Protein AF-A0A0B1S4F7-F1 (afdb_monomer_lite)

InterPro domains:
  IPR003131 Potassium channel tetramerisation-type BTB domain [PF02214] (3-45)
  IPR011333 SKP1/BTB/POZ domain superfamily [G3DSA:3.30.710.10] (1-61)
  IPR011333 SKP1/BTB/POZ domain superfamily [SSF54695] (3-58)

Sequence (72 aa):
MDIDRDGLLFREVLQFIRNGKRTSIPENKYQLQQLVCEAEFFGLEVYRKMLRRRLWKLTGKASYYACYSDSE

Secondary structure (DSSP, 8-state):
----S-HHHHHHHHHHHHHGGGS-----HHHHHHHHHHHHHTT-HHHHHHHHHHHHHHHSS-----SSTT--

Foldseek 3Di:
DDDPDDPVLVVQVVQCVVCPPPRDADQDLVSLVVNLVVCVVVVVVSSNVVSQVSNCVNPVDPPPDPPPPPPD

Radius of gyration: 12.1 Å; chains: 1; bounding box: 31×27×28 Å

Structure (mmCIF, N/CA/C/O backbone):
data_AF-A0A0B1S4F7-F1
#
_entry.id 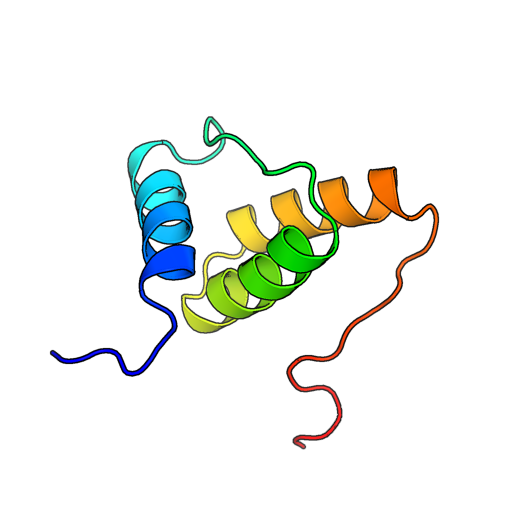  AF-A0A0B1S4F7-F1
#
loop_
_atom_site.group_PDB
_atom_site.id
_atom_site.type_symbol
_atom_site.label_atom_id
_atom_site.label_alt_id
_atom_site.label_comp_id
_atom_site.label_asym_id
_atom_site.label_entity_id
_atom_site.label_seq_id
_atom_site.pdbx_PDB_ins_code
_atom_site.Cartn_x
_atom_site.Cartn_y
_atom_site.Cartn_z
_atom_site.occupancy
_atom_site.B_iso_or_equiv
_atom_site.auth_seq_id
_atom_site.auth_comp_id
_atom_site.auth_asym_id
_atom_site.auth_atom_id
_atom_site.pdbx_PDB_model_num
ATOM 1 N N . MET A 1 1 ? 10.484 -17.527 -12.657 1.00 58.66 1 MET A N 1
ATOM 2 C CA . MET A 1 1 ? 11.014 -16.610 -11.632 1.00 58.66 1 MET A CA 1
ATOM 3 C C . MET A 1 1 ? 10.075 -16.783 -10.464 1.00 58.66 1 MET A C 1
ATOM 5 O O . MET A 1 1 ? 8.918 -16.400 -10.594 1.00 58.66 1 MET A O 1
ATOM 9 N N . ASP A 1 2 ? 10.519 -17.476 -9.426 1.00 69.75 2 ASP A N 1
ATOM 10 C CA . ASP A 1 2 ? 9.673 -17.766 -8.271 1.00 69.75 2 ASP A CA 1
ATOM 11 C C . ASP A 1 2 ? 9.850 -16.636 -7.258 1.00 69.75 2 ASP A C 1
ATOM 13 O O . ASP A 1 2 ? 10.973 -16.223 -6.971 1.00 69.75 2 ASP A O 1
ATOM 17 N N . ILE A 1 3 ? 8.734 -16.076 -6.794 1.00 74.88 3 ILE A N 1
ATOM 18 C CA . ILE A 1 3 ? 8.711 -14.990 -5.814 1.00 74.88 3 ILE A CA 1
ATOM 19 C C . ILE A 1 3 ? 8.261 -15.605 -4.490 1.00 74.88 3 ILE A C 1
ATOM 21 O O . ILE A 1 3 ? 7.104 -16.002 -4.364 1.00 74.88 3 ILE A O 1
ATOM 25 N N . ASP A 1 4 ? 9.162 -15.673 -3.512 1.00 76.56 4 ASP A N 1
ATOM 26 C CA . ASP A 1 4 ? 8.876 -16.179 -2.164 1.00 76.56 4 ASP A CA 1
ATOM 27 C C . ASP A 1 4 ? 8.230 -15.078 -1.298 1.00 76.56 4 ASP A C 1
ATOM 29 O O . ASP A 1 4 ? 8.859 -14.463 -0.435 1.00 76.56 4 ASP A O 1
ATOM 33 N N . ARG A 1 5 ? 6.982 -14.725 -1.634 1.00 77.50 5 ARG A N 1
ATOM 34 C CA . ARG A 1 5 ? 6.158 -13.718 -0.940 1.00 77.50 5 ARG A CA 1
ATOM 35 C C . ARG A 1 5 ? 4.711 -14.191 -0.836 1.00 77.50 5 ARG A C 1
ATOM 37 O O . ARG A 1 5 ? 4.289 -15.125 -1.515 1.00 77.50 5 ARG A O 1
ATOM 44 N N . ASP A 1 6 ? 3.930 -13.517 0.001 1.00 79.44 6 ASP A N 1
ATOM 45 C CA . ASP A 1 6 ? 2.514 -13.829 0.196 1.00 79.44 6 ASP A CA 1
ATOM 46 C C . ASP A 1 6 ? 1.707 -13.608 -1.101 1.00 79.44 6 ASP A C 1
ATOM 48 O O . ASP A 1 6 ? 1.458 -12.479 -1.539 1.00 79.44 6 ASP A O 1
ATOM 52 N N . GLY A 1 7 ? 1.265 -14.711 -1.713 1.00 79.88 7 GLY A N 1
ATOM 53 C CA . GLY A 1 7 ? 0.510 -14.695 -2.965 1.00 79.88 7 GLY A CA 1
ATOM 54 C C . GLY A 1 7 ? -0.850 -13.991 -2.875 1.00 79.88 7 GLY A C 1
ATOM 55 O O . GLY A 1 7 ? -1.341 -13.480 -3.886 1.00 79.88 7 GLY A O 1
ATOM 56 N N . LEU A 1 8 ? -1.462 -13.908 -1.687 1.00 82.62 8 LEU A N 1
ATOM 57 C CA . LEU A 1 8 ? -2.732 -13.200 -1.505 1.00 82.62 8 LEU A CA 1
ATOM 58 C C . LEU A 1 8 ? -2.529 -11.686 -1.553 1.00 82.62 8 LEU A C 1
ATOM 60 O O . LEU A 1 8 ? -3.316 -10.984 -2.191 1.00 82.62 8 LEU A O 1
ATOM 64 N N . LEU A 1 9 ? -1.460 -11.182 -0.934 1.00 85.88 9 LEU A N 1
ATOM 65 C CA . LEU A 1 9 ? -1.101 -9.765 -1.008 1.00 85.88 9 LEU A CA 1
ATOM 66 C C . LEU A 1 9 ? -0.597 -9.388 -2.402 1.00 85.88 9 LEU A C 1
ATOM 68 O O . LEU A 1 9 ? -0.911 -8.305 -2.905 1.00 85.88 9 LEU A O 1
ATOM 72 N N . PHE A 1 10 ? 0.108 -10.304 -3.068 1.00 89.56 10 PHE A N 1
ATOM 73 C CA . PHE A 1 10 ? 0.579 -10.088 -4.431 1.00 89.56 10 PHE A CA 1
ATOM 74 C C . PHE A 1 10 ? -0.568 -9.849 -5.422 1.00 89.56 10 PHE A C 1
ATOM 76 O O . PHE A 1 10 ? -0.444 -9.029 -6.330 1.00 89.56 10 PHE A O 1
ATOM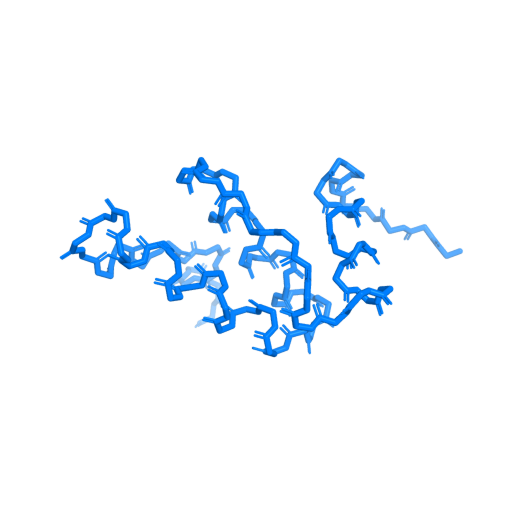 83 N N . ARG A 1 11 ? -1.736 -10.473 -5.221 1.00 90.88 11 ARG A N 1
ATOM 84 C CA . ARG A 1 11 ? -2.929 -10.193 -6.038 1.00 90.88 11 ARG A CA 1
ATOM 85 C C . ARG A 1 11 ? -3.334 -8.716 -5.996 1.00 90.88 11 ARG A C 1
ATOM 87 O O . ARG A 1 11 ? -3.669 -8.143 -7.031 1.00 90.88 11 ARG A O 1
ATOM 94 N N . GLU A 1 12 ? -3.296 -8.091 -4.825 1.00 91.56 12 GLU A N 1
ATOM 95 C CA . GLU A 1 12 ? -3.647 -6.673 -4.661 1.00 91.56 12 GLU A CA 1
ATOM 96 C C . GLU A 1 12 ? -2.591 -5.762 -5.305 1.00 91.56 12 GLU A C 1
ATOM 98 O O . GLU A 1 12 ? -2.921 -4.755 -5.937 1.00 91.56 12 GLU A O 1
ATOM 103 N N . VAL A 1 13 ? -1.319 -6.161 -5.228 1.00 91.88 13 VAL A N 1
ATOM 104 C CA . VAL A 1 13 ? -0.215 -5.510 -5.945 1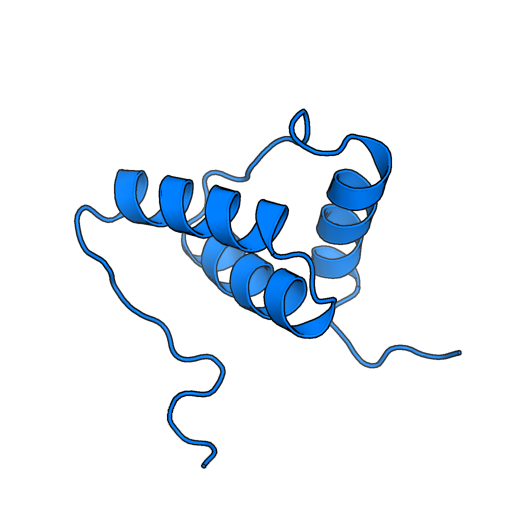.00 91.88 13 VAL A CA 1
ATOM 105 C C . VAL A 1 13 ? -0.435 -5.565 -7.460 1.00 91.88 13 VAL A C 1
ATOM 107 O O . VAL A 1 13 ? -0.347 -4.538 -8.136 1.00 91.88 13 VAL A O 1
ATOM 110 N N . LEU A 1 14 ? -0.795 -6.730 -8.006 1.00 94.06 14 LEU A N 1
ATOM 111 C CA . LEU A 1 14 ? -1.133 -6.878 -9.425 1.00 94.06 14 LEU A CA 1
ATOM 112 C C . LEU A 1 14 ? -2.340 -6.021 -9.810 1.00 94.06 14 LEU A C 1
ATOM 114 O O . LEU A 1 14 ? -2.352 -5.398 -10.875 1.00 94.06 14 LEU A O 1
ATOM 118 N N . GLN A 1 15 ? -3.341 -5.938 -8.934 1.00 94.00 15 GLN A N 1
ATOM 119 C CA . GLN A 1 15 ? -4.495 -5.073 -9.146 1.00 94.00 15 GLN A CA 1
ATOM 120 C C . GLN A 1 15 ? -4.077 -3.599 -9.238 1.00 94.00 15 GLN A C 1
ATOM 122 O O . GLN A 1 15 ? -4.578 -2.884 -10.113 1.00 94.00 15 GLN A O 1
ATOM 127 N N . PHE A 1 16 ? -3.117 -3.168 -8.407 1.00 95.62 16 PHE A N 1
ATOM 128 C CA . PHE A 1 16 ? -2.512 -1.842 -8.503 1.00 95.62 16 PHE A CA 1
ATOM 129 C C . PHE A 1 16 ? -1.786 -1.615 -9.823 1.00 95.62 16 PHE A C 1
ATOM 131 O O . PHE A 1 16 ? -2.006 -0.590 -10.464 1.00 95.62 16 PHE A O 1
ATOM 138 N N . ILE A 1 17 ? -0.962 -2.564 -10.258 1.00 93.81 17 ILE A N 1
ATOM 139 C CA . ILE A 1 17 ? -0.241 -2.458 -11.532 1.00 93.81 17 ILE A CA 1
ATOM 140 C C . ILE A 1 17 ? -1.230 -2.338 -12.703 1.00 93.81 17 ILE A C 1
ATOM 142 O O . ILE A 1 17 ? -1.020 -1.533 -13.608 1.00 93.81 17 ILE A O 1
ATOM 146 N N . ARG A 1 18 ? -2.350 -3.070 -12.656 1.00 96.06 18 ARG A N 1
ATOM 147 C CA . ARG A 1 18 ? -3.382 -3.054 -13.701 1.00 96.06 18 ARG A CA 1
ATOM 148 C C . ARG A 1 18 ? -4.185 -1.751 -13.751 1.00 96.06 18 ARG A C 1
ATOM 150 O O . ARG A 1 18 ? -4.410 -1.210 -14.829 1.00 96.06 18 ARG A O 1
ATOM 157 N N . ASN A 1 19 ? -4.662 -1.268 -12.605 1.00 95.56 19 ASN A N 1
ATOM 158 C CA . ASN A 1 19 ? -5.612 -0.148 -12.541 1.00 95.56 19 ASN A CA 1
ATOM 159 C C . ASN A 1 19 ? -4.957 1.191 -12.150 1.00 95.56 19 ASN A C 1
ATOM 161 O O . ASN A 1 19 ? -5.609 2.242 -12.165 1.00 95.56 19 ASN A O 1
ATOM 165 N N . GLY A 1 20 ? -3.689 1.177 -11.746 1.00 93.69 20 GLY A N 1
ATOM 166 C CA . GLY A 1 20 ? -2.973 2.331 -11.216 1.00 93.69 20 GLY A CA 1
ATOM 167 C C . GLY A 1 20 ? -3.685 2.953 -10.012 1.00 93.69 20 GLY A C 1
ATOM 168 O O . GLY A 1 20 ? -4.211 2.268 -9.133 1.00 93.69 20 GLY A O 1
ATOM 169 N N . LYS A 1 21 ? -3.763 4.289 -9.991 1.00 92.38 21 LYS A N 1
ATOM 170 C CA . LYS A 1 21 ? -4.388 5.073 -8.904 1.00 92.38 21 LYS A CA 1
ATOM 171 C C . LYS A 1 21 ? -5.893 4.828 -8.721 1.00 92.38 21 LYS A C 1
ATOM 173 O O . LYS A 1 21 ? -6.448 5.286 -7.728 1.00 92.38 21 LYS A O 1
ATOM 178 N N . ARG A 1 22 ? -6.557 4.146 -9.662 1.00 92.81 22 ARG A N 1
ATOM 179 C CA . ARG A 1 22 ? -7.979 3.765 -9.562 1.00 92.81 22 ARG A CA 1
ATOM 180 C C . ARG A 1 22 ? -8.203 2.462 -8.791 1.00 92.81 22 ARG A C 1
ATOM 182 O O . ARG A 1 22 ? -9.334 2.006 -8.675 1.00 92.81 22 ARG A O 1
ATOM 189 N N . THR A 1 23 ? -7.135 1.852 -8.295 1.00 93.50 23 THR A N 1
ATOM 190 C CA . THR A 1 23 ? -7.201 0.622 -7.505 1.00 93.50 23 THR A CA 1
ATOM 191 C C . THR A 1 23 ? -7.928 0.842 -6.192 1.00 93.50 23 THR A C 1
ATOM 193 O O . THR A 1 23 ? -7.720 1.853 -5.518 1.00 93.50 23 THR A O 1
ATOM 196 N N . SER A 1 24 ? -8.770 -0.128 -5.838 1.00 91.06 24 SER A N 1
ATOM 197 C CA . SER A 1 24 ? -9.431 -0.154 -4.541 1.00 91.06 24 SER A CA 1
ATOM 198 C C . SER A 1 24 ? -8.391 -0.311 -3.437 1.00 91.06 24 SER A C 1
ATOM 200 O O . SER A 1 24 ? -7.472 -1.118 -3.549 1.00 91.06 24 SER A O 1
ATOM 202 N N . ILE A 1 25 ? -8.528 0.478 -2.377 1.00 91.88 25 ILE A N 1
ATOM 203 C CA . ILE A 1 25 ? -7.653 0.400 -1.214 1.00 91.88 25 ILE A CA 1
ATOM 204 C C . ILE A 1 25 ? -8.442 -0.267 -0.084 1.00 91.88 25 ILE A C 1
ATOM 206 O O . ILE A 1 25 ? -9.519 0.235 0.248 1.00 91.88 25 ILE A O 1
ATOM 210 N N . PRO A 1 26 ? -7.934 -1.354 0.523 1.00 91.19 26 PRO A N 1
ATOM 211 C CA . PRO A 1 26 ? -8.646 -2.040 1.591 1.00 91.19 26 PRO A CA 1
ATOM 212 C C . PRO A 1 26 ? -8.821 -1.151 2.828 1.00 91.19 26 PRO A C 1
ATOM 214 O O . PRO A 1 26 ? -8.064 -0.207 3.067 1.00 91.19 26 PRO A O 1
ATOM 217 N N . GLU A 1 27 ? -9.833 -1.463 3.635 1.00 89.50 27 GLU A N 1
ATOM 218 C CA . GLU A 1 27 ? -10.156 -0.722 4.865 1.00 89.50 27 GLU A CA 1
ATOM 219 C C . GLU A 1 27 ? -9.612 -1.392 6.130 1.00 89.50 27 GLU A C 1
ATOM 221 O O . GLU A 1 27 ? -9.627 -0.808 7.211 1.00 89.50 27 GLU A O 1
ATOM 226 N N . ASN A 1 28 ? -9.089 -2.612 6.004 1.00 90.50 28 ASN A N 1
ATOM 227 C CA . ASN A 1 28 ? -8.503 -3.339 7.115 1.00 90.50 28 ASN A CA 1
ATOM 228 C C . ASN A 1 28 ? -7.095 -2.802 7.433 1.00 90.50 28 ASN A C 1
ATOM 230 O O . ASN A 1 28 ? -6.207 -2.803 6.580 1.00 90.50 28 ASN A O 1
ATOM 234 N N . LYS A 1 29 ? -6.880 -2.381 8.686 1.00 88.31 29 LYS A N 1
ATOM 235 C CA . LYS A 1 29 ? -5.598 -1.844 9.172 1.00 88.31 29 LYS A CA 1
ATOM 236 C C . LYS A 1 29 ? -4.427 -2.810 8.952 1.00 88.31 29 LYS A C 1
ATOM 238 O O . LYS A 1 29 ? -3.380 -2.373 8.488 1.00 88.31 29 LYS A O 1
ATOM 243 N N . TYR A 1 30 ? -4.592 -4.083 9.305 1.00 87.44 30 TYR A N 1
ATOM 244 C CA . TYR A 1 30 ? -3.528 -5.086 9.215 1.00 87.44 30 TYR A CA 1
ATOM 245 C C . TYR A 1 30 ? -3.158 -5.354 7.753 1.00 87.44 30 TYR A C 1
ATOM 247 O O . TYR A 1 30 ? -1.992 -5.266 7.381 1.00 87.44 30 TYR A O 1
ATOM 255 N N . GLN A 1 31 ? -4.162 -5.530 6.893 1.00 89.69 31 GLN A N 1
ATOM 256 C CA . GLN A 1 31 ? -3.946 -5.718 5.458 1.00 89.69 31 GLN A CA 1
ATOM 257 C C . GLN A 1 31 ? -3.253 -4.507 4.814 1.00 89.69 31 GLN A C 1
ATOM 259 O O . GLN A 1 31 ? -2.342 -4.665 4.007 1.00 89.69 31 GLN A O 1
ATOM 264 N N . LEU A 1 32 ? -3.638 -3.283 5.195 1.00 91.00 32 LEU A N 1
ATOM 265 C CA . LEU A 1 32 ? -2.969 -2.064 4.736 1.00 91.00 32 LEU A CA 1
ATOM 266 C C . LEU A 1 32 ? -1.493 -2.023 5.133 1.00 91.00 32 LEU A C 1
ATOM 268 O O . LEU A 1 32 ? -0.671 -1.591 4.331 1.00 91.00 32 LEU A O 1
ATOM 272 N N . GLN A 1 33 ? -1.155 -2.450 6.351 1.00 89.44 33 GLN A N 1
ATOM 273 C CA . GLN A 1 33 ? 0.234 -2.508 6.810 1.00 89.44 33 GLN A CA 1
ATOM 274 C C . GLN A 1 33 ? 1.044 -3.499 5.978 1.00 89.44 33 GLN A C 1
ATOM 276 O O . GLN A 1 33 ? 2.104 -3.140 5.475 1.00 89.44 33 GLN A O 1
ATOM 281 N N . GLN A 1 34 ? 0.515 -4.701 5.761 1.00 90.50 34 GLN A N 1
ATOM 282 C CA . GLN A 1 34 ? 1.188 -5.706 4.945 1.00 90.50 34 GLN A CA 1
ATOM 283 C C . GLN A 1 34 ? 1.385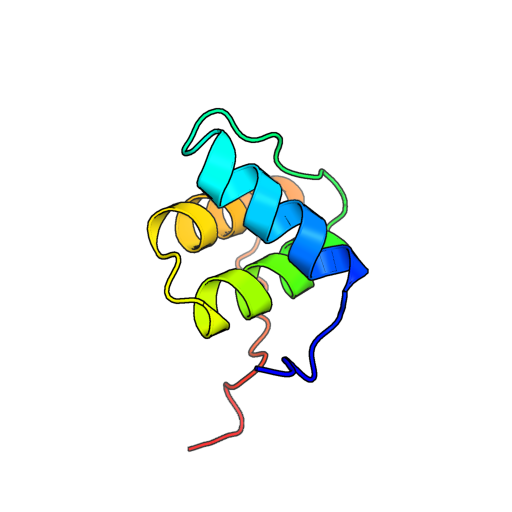 -5.227 3.495 1.00 90.50 34 GLN A C 1
ATOM 285 O O . GLN A 1 34 ? 2.481 -5.334 2.949 1.00 90.50 34 GLN A O 1
ATOM 290 N N . LEU A 1 35 ? 0.366 -4.602 2.893 1.00 92.38 35 LEU A N 1
ATOM 291 C CA . LEU A 1 35 ? 0.460 -4.055 1.536 1.00 92.38 35 LEU A CA 1
ATOM 292 C C . LEU A 1 35 ? 1.451 -2.898 1.413 1.00 92.38 35 LEU A C 1
ATOM 294 O O . LEU A 1 35 ? 2.017 -2.707 0.341 1.00 92.38 35 LEU A O 1
ATOM 298 N N . VAL A 1 36 ? 1.673 -2.112 2.473 1.00 92.25 36 VAL A N 1
ATOM 299 C CA . VAL A 1 36 ? 2.735 -1.093 2.471 1.00 92.25 36 VAL A CA 1
ATOM 300 C C . VAL A 1 36 ? 4.098 -1.759 2.293 1.00 92.25 36 VAL A C 1
ATOM 302 O O . VAL A 1 36 ? 4.900 -1.254 1.511 1.00 92.25 36 VAL A O 1
ATOM 305 N N . CYS A 1 37 ? 4.326 -2.893 2.957 1.00 89.56 37 CYS A N 1
ATOM 306 C CA . CYS A 1 37 ? 5.586 -3.628 2.894 1.00 89.56 37 CYS A CA 1
ATOM 307 C C . CYS A 1 37 ? 5.761 -4.345 1.544 1.00 89.56 37 CYS A C 1
ATOM 309 O O . CYS A 1 37 ? 6.851 -4.319 0.981 1.00 89.56 37 CYS A O 1
ATOM 311 N N . GLU A 1 38 ? 4.689 -4.882 0.951 1.00 91.19 38 GLU A N 1
ATOM 312 C CA . GLU A 1 38 ? 4.738 -5.380 -0.435 1.00 91.19 38 GLU A CA 1
ATOM 313 C C . GLU A 1 38 ? 4.992 -4.249 -1.443 1.00 91.19 38 GLU A C 1
ATOM 315 O O . GLU A 1 38 ? 5.839 -4.366 -2.324 1.00 91.19 38 GLU A O 1
ATOM 320 N N . ALA A 1 39 ? 4.297 -3.115 -1.313 1.00 92.44 39 ALA A N 1
ATOM 321 C CA . ALA A 1 39 ? 4.489 -1.973 -2.203 1.00 92.44 39 ALA A CA 1
ATOM 322 C C . ALA A 1 39 ? 5.917 -1.414 -2.128 1.00 92.44 39 ALA A C 1
ATOM 324 O O . ALA A 1 39 ? 6.425 -0.914 -3.126 1.00 92.44 39 ALA A O 1
ATOM 325 N N . GLU A 1 40 ? 6.555 -1.490 -0.962 1.00 91.12 40 GLU A N 1
ATOM 326 C CA . GLU A 1 40 ? 7.966 -1.160 -0.775 1.00 91.12 40 GLU A CA 1
ATOM 327 C C . GLU A 1 40 ? 8.888 -2.179 -1.451 1.00 91.12 40 GLU A C 1
ATOM 329 O O . GLU A 1 40 ? 9.735 -1.776 -2.245 1.00 91.12 40 GLU A O 1
ATOM 334 N N . PHE A 1 41 ? 8.662 -3.479 -1.234 1.00 89.56 41 PHE A N 1
ATOM 335 C CA . PHE A 1 41 ? 9.429 -4.555 -1.870 1.00 89.56 41 PHE A CA 1
ATOM 336 C C . PHE A 1 41 ? 9.405 -4.470 -3.407 1.00 89.56 41 PHE A C 1
ATOM 338 O O . PHE A 1 41 ? 10.439 -4.595 -4.057 1.00 89.56 41 PHE A O 1
ATOM 345 N N . PHE A 1 42 ? 8.239 -4.193 -3.998 1.00 90.38 42 PHE A N 1
ATOM 346 C CA . PHE A 1 42 ? 8.077 -4.055 -5.451 1.00 90.38 42 PHE A CA 1
ATOM 347 C C . PHE A 1 42 ? 8.405 -2.648 -5.993 1.00 90.38 42 PHE A C 1
ATOM 349 O O . PHE A 1 42 ? 8.214 -2.397 -7.184 1.00 90.38 42 PHE A O 1
ATOM 356 N N . GLY A 1 43 ? 8.855 -1.704 -5.156 1.00 92.12 43 GLY A N 1
ATOM 357 C CA . GLY A 1 43 ? 9.207 -0.340 -5.584 1.00 92.12 43 GLY A CA 1
ATOM 358 C C . GLY A 1 43 ? 8.019 0.515 -6.060 1.00 92.12 43 GLY A C 1
ATOM 359 O O . GLY A 1 43 ? 8.179 1.478 -6.814 1.00 92.12 43 GLY A O 1
ATOM 360 N N . LEU A 1 44 ? 6.796 0.192 -5.636 1.00 94.69 44 LEU A N 1
ATOM 361 C CA . LEU A 1 44 ? 5.555 0.851 -6.046 1.00 94.69 44 LEU A CA 1
ATOM 362 C C . LEU A 1 44 ? 5.259 2.087 -5.189 1.00 94.69 44 LEU A C 1
ATOM 364 O O . LEU A 1 44 ? 4.290 2.150 -4.429 1.00 94.69 44 LEU A O 1
ATOM 368 N N . GLU A 1 45 ? 6.068 3.129 -5.354 1.00 93.06 45 GLU A N 1
ATOM 369 C CA . GLU A 1 45 ? 6.041 4.336 -4.517 1.00 93.06 45 GLU A CA 1
ATOM 370 C C . GLU A 1 45 ? 4.688 5.054 -4.446 1.00 93.06 45 GLU A C 1
ATOM 372 O O . GLU A 1 45 ? 4.262 5.540 -3.392 1.00 93.06 45 GLU A O 1
ATOM 377 N N . VAL A 1 46 ? 3.980 5.127 -5.574 1.00 95.19 46 VAL A N 1
ATOM 378 C CA . VAL A 1 46 ? 2.648 5.745 -5.625 1.00 95.19 46 VAL A CA 1
ATOM 379 C C . VAL A 1 46 ? 1.654 4.929 -4.801 1.00 95.19 46 VAL A C 1
ATOM 381 O O . VAL A 1 46 ? 0.875 5.510 -4.043 1.00 95.19 46 VAL A O 1
ATOM 384 N N . TYR A 1 47 ? 1.716 3.600 -4.903 1.00 95.19 47 TYR A N 1
ATOM 385 C CA . TYR A 1 47 ? 0.854 2.703 -4.142 1.00 95.19 47 TYR A CA 1
ATOM 386 C C . TYR A 1 47 ? 1.155 2.793 -2.650 1.00 95.19 47 TYR A C 1
ATOM 388 O O . TYR A 1 47 ? 0.253 3.056 -1.855 1.00 95.19 47 TYR A O 1
ATOM 396 N N . ARG A 1 48 ? 2.440 2.732 -2.281 1.00 93.69 48 ARG A N 1
ATOM 397 C CA . ARG A 1 48 ? 2.922 2.902 -0.904 1.00 93.69 48 ARG A CA 1
ATOM 398 C C . ARG A 1 48 ? 2.386 4.189 -0.274 1.00 93.69 48 ARG A C 1
ATOM 400 O O . ARG A 1 48 ? 1.850 4.172 0.835 1.00 93.69 48 ARG A O 1
ATOM 407 N N . LYS A 1 49 ? 2.448 5.317 -0.994 1.00 93.06 49 LYS A N 1
ATOM 408 C CA . LYS A 1 49 ? 1.898 6.607 -0.531 1.00 93.06 49 LYS A CA 1
ATOM 409 C C . LYS A 1 49 ? 0.376 6.574 -0.366 1.00 93.06 49 LYS A C 1
ATOM 411 O O . LYS A 1 49 ? -0.134 7.142 0.601 1.00 93.06 49 LYS A O 1
ATOM 416 N N . MET A 1 50 ? -0.357 5.937 -1.281 1.00 94.44 50 MET A N 1
ATOM 417 C CA . MET A 1 50 ? -1.817 5.795 -1.180 1.00 94.44 50 MET A CA 1
ATOM 418 C C . MET A 1 50 ? -2.221 4.968 0.046 1.00 94.44 50 MET A C 1
ATOM 420 O O . MET A 1 50 ? -3.072 5.408 0.823 1.00 94.44 50 MET A O 1
ATOM 424 N N . LEU A 1 51 ? -1.562 3.829 0.260 1.00 93.31 51 LEU A N 1
ATOM 425 C CA . LEU A 1 51 ? -1.799 2.940 1.396 1.00 93.31 51 LEU A CA 1
ATOM 426 C C . LEU A 1 51 ? -1.494 3.638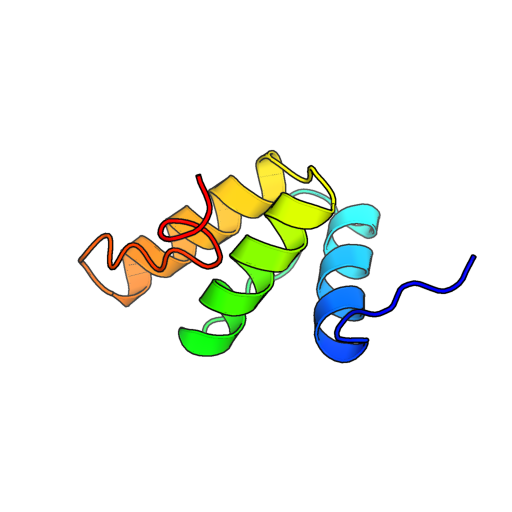 2.728 1.00 93.31 51 LEU A C 1
ATOM 428 O O . LEU A 1 51 ? -2.343 3.658 3.617 1.00 93.31 51 LEU A O 1
ATOM 432 N N . ARG A 1 52 ? -0.345 4.323 2.842 1.00 90.81 52 ARG A N 1
ATOM 433 C CA . ARG A 1 52 ? 0.020 5.097 4.046 1.00 90.81 52 ARG A CA 1
ATOM 434 C C . ARG A 1 52 ? -0.983 6.207 4.357 1.00 90.81 52 ARG A C 1
ATOM 436 O O . ARG A 1 52 ? -1.343 6.399 5.517 1.00 90.81 52 ARG A O 1
ATOM 443 N N . ARG A 1 53 ? -1.475 6.919 3.336 1.00 91.44 53 ARG A N 1
ATOM 444 C CA . ARG A 1 53 ? -2.528 7.937 3.509 1.00 91.44 53 ARG A CA 1
ATOM 445 C C . ARG A 1 53 ? -3.828 7.324 4.022 1.00 91.44 53 ARG A C 1
ATOM 447 O O . ARG A 1 53 ? -4.476 7.932 4.871 1.00 91.44 53 ARG A O 1
ATOM 454 N N . ARG A 1 54 ? -4.226 6.149 3.518 1.00 91.62 54 ARG A N 1
ATOM 455 C CA . ARG A 1 54 ? -5.429 5.459 4.006 1.00 91.62 54 ARG A CA 1
ATOM 456 C C . ARG A 1 54 ? -5.247 4.982 5.442 1.00 91.62 54 ARG A C 1
ATOM 458 O O . ARG A 1 54 ? -6.129 5.226 6.259 1.00 91.62 54 ARG A O 1
ATOM 465 N N . LEU A 1 55 ? -4.094 4.395 5.753 1.00 89.31 55 LEU A N 1
ATOM 466 C CA . LEU A 1 55 ? -3.754 3.931 7.094 1.00 89.31 55 LEU A CA 1
ATOM 467 C C . LEU A 1 55 ? -3.807 5.080 8.111 1.00 89.31 55 LEU A C 1
ATOM 469 O O . LEU A 1 55 ? -4.487 4.951 9.120 1.00 89.31 55 LEU A O 1
ATOM 473 N N . TRP A 1 56 ? -3.200 6.233 7.798 1.00 87.56 56 TRP A N 1
ATOM 474 C CA . TRP A 1 56 ? -3.254 7.428 8.651 1.00 87.56 56 TRP A CA 1
ATOM 475 C C . TRP A 1 56 ? -4.691 7.879 8.946 1.00 87.56 56 TRP A C 1
ATOM 477 O O . TRP A 1 56 ? -5.018 8.185 10.091 1.00 87.56 56 TRP A O 1
ATOM 487 N N . LYS A 1 57 ? -5.566 7.889 7.929 1.00 89.62 57 LYS A N 1
ATOM 488 C CA . LYS A 1 57 ? -6.985 8.244 8.106 1.00 89.62 57 LYS A CA 1
ATOM 489 C C . LYS A 1 57 ? -7.728 7.275 9.030 1.00 89.62 57 LYS A C 1
ATOM 491 O O . LYS A 1 57 ? -8.648 7.707 9.709 1.00 89.62 57 LYS A O 1
ATOM 496 N N . LEU A 1 58 ? -7.350 5.996 9.041 1.00 87.31 58 LEU A N 1
ATOM 497 C CA . LEU A 1 58 ? -7.978 4.973 9.881 1.00 87.31 58 LEU A CA 1
ATOM 498 C C . LEU A 1 58 ? -7.460 4.986 11.322 1.00 87.31 58 LEU A C 1
ATOM 500 O O . LEU A 1 58 ? -8.228 4.750 12.246 1.00 87.31 58 LEU A O 1
ATOM 504 N N . THR A 1 59 ? -6.165 5.234 11.532 1.00 83.62 59 THR A N 1
ATOM 505 C CA . THR A 1 59 ? -5.539 5.104 12.858 1.00 83.62 59 THR A CA 1
ATOM 506 C C . THR A 1 59 ? -5.385 6.424 13.606 1.00 83.62 59 THR A C 1
ATOM 508 O O . THR A 1 59 ? -5.078 6.397 14.795 1.00 83.62 59 THR A O 1
ATOM 511 N N . GLY A 1 60 ? -5.518 7.576 12.935 1.00 75.00 60 GLY A N 1
ATOM 512 C CA . GLY A 1 60 ? -5.320 8.907 13.535 1.00 75.00 60 GLY A CA 1
ATOM 513 C C . GLY A 1 60 ? -3.896 9.173 14.050 1.00 75.00 60 GLY A C 1
ATOM 514 O O . GLY A 1 60 ? -3.623 10.221 14.626 1.00 75.00 60 GLY A O 1
ATOM 515 N N . LYS A 1 61 ? -2.982 8.221 13.852 1.00 63.03 61 LYS A N 1
ATOM 516 C CA . LYS A 1 61 ? -1.567 8.250 14.228 1.00 63.03 61 LYS A CA 1
ATOM 517 C C . LYS A 1 61 ? -0.763 7.628 13.098 1.00 63.03 61 LYS A C 1
ATOM 519 O O . LYS A 1 61 ? -1.203 6.632 12.513 1.00 63.03 61 LYS A O 1
ATOM 524 N N . ALA A 1 62 ? 0.449 8.126 12.861 1.00 56.09 62 ALA A N 1
ATOM 525 C CA . ALA A 1 62 ? 1.465 7.402 12.103 1.00 56.09 62 ALA A CA 1
ATOM 526 C C . ALA A 1 62 ? 1.967 6.301 13.026 1.00 56.09 62 ALA A C 1
ATOM 528 O O . ALA A 1 62 ? 3.040 6.408 13.605 1.00 56.09 62 ALA A O 1
ATOM 529 N N . SER A 1 63 ? 1.161 5.264 13.234 1.00 53.41 63 SER A N 1
ATOM 530 C CA . SER A 1 63 ? 1.688 4.038 13.810 1.00 53.41 63 SER A CA 1
ATOM 531 C C . SER A 1 63 ? 2.571 3.435 12.722 1.00 53.41 63 SER A C 1
ATOM 533 O O . SER A 1 63 ? 2.094 2.753 11.815 1.00 53.41 63 SER A O 1
ATOM 535 N N . TYR A 1 64 ? 3.828 3.865 12.748 1.00 54.69 64 TYR A N 1
ATOM 536 C CA . TYR A 1 64 ? 4.910 3.474 11.869 1.00 54.69 64 TYR A CA 1
ATOM 537 C C . TYR A 1 64 ? 5.225 2.020 12.209 1.00 54.69 64 TYR A C 1
ATOM 539 O O . TYR A 1 64 ? 5.749 1.742 13.282 1.00 54.69 64 TYR A O 1
ATOM 547 N N . TYR A 1 65 ? 4.830 1.086 11.348 1.00 53.91 65 TYR A N 1
ATOM 548 C CA . TYR A 1 65 ? 5.281 -0.295 11.459 1.00 53.91 65 TYR A CA 1
ATOM 549 C C . TYR A 1 65 ? 6.359 -0.487 10.416 1.00 53.91 65 TYR A C 1
ATOM 551 O O . TYR A 1 65 ? 6.117 -0.697 9.232 1.00 53.91 65 TYR A O 1
ATOM 559 N N . ALA A 1 66 ? 7.559 -0.276 10.921 1.00 48.12 66 ALA A N 1
ATOM 560 C CA . ALA A 1 66 ? 8.780 -0.909 10.516 1.00 48.12 66 ALA A CA 1
ATOM 561 C C . ALA A 1 66 ? 8.557 -2.390 10.177 1.00 48.12 66 ALA A C 1
ATOM 563 O O . ALA A 1 66 ? 8.660 -3.244 11.046 1.00 48.12 66 ALA A O 1
ATOM 564 N N . CYS A 1 67 ? 8.279 -2.719 8.918 1.00 50.31 67 CYS A N 1
ATOM 565 C CA . CYS A 1 67 ? 8.624 -4.061 8.447 1.00 50.31 67 CYS A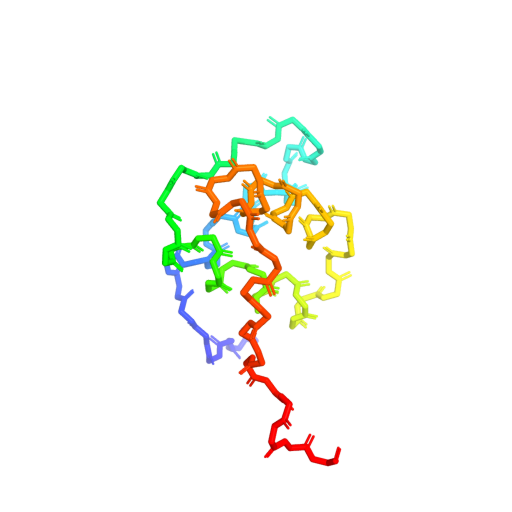 CA 1
ATOM 566 C C . CYS A 1 67 ? 10.156 -4.229 8.352 1.00 50.31 67 CYS A C 1
ATOM 568 O O . CYS A 1 67 ? 10.614 -5.350 8.187 1.00 50.31 67 CYS A O 1
ATOM 570 N N . TYR A 1 68 ? 10.930 -3.133 8.488 1.00 50.91 68 TYR A N 1
ATOM 571 C CA . TYR A 1 68 ? 12.394 -3.109 8.361 1.00 50.91 68 TYR A CA 1
ATOM 572 C C . TYR A 1 68 ? 13.140 -2.087 9.246 1.00 50.91 68 TYR A C 1
ATOM 574 O O . TYR A 1 68 ? 14.340 -1.937 9.081 1.00 50.91 68 TYR A O 1
ATOM 582 N N . SER A 1 69 ? 12.514 -1.382 10.202 1.00 47.97 69 SER A N 1
ATOM 583 C CA . SER A 1 69 ? 13.285 -0.437 11.057 1.00 47.97 69 SER A CA 1
ATOM 584 C C . SER A 1 69 ? 14.161 -1.098 12.128 1.00 47.97 69 SER A C 1
ATOM 586 O O . SER A 1 69 ? 14.683 -0.379 12.970 1.00 47.97 69 SER A O 1
ATOM 588 N N . ASP A 1 70 ? 14.322 -2.421 12.093 1.00 46.53 70 ASP A N 1
ATOM 589 C CA . ASP A 1 70 ? 15.342 -3.153 12.855 1.00 46.53 70 ASP A CA 1
ATOM 590 C C . ASP A 1 70 ? 16.221 -3.999 11.913 1.00 46.53 70 ASP A C 1
ATOM 592 O O . ASP A 1 70 ? 16.651 -5.106 12.237 1.00 46.53 70 ASP A O 1
ATOM 596 N N . SER A 1 71 ? 16.463 -3.526 10.691 1.00 46.38 71 SER A N 1
ATOM 597 C CA . SER A 1 71 ? 17.490 -4.094 9.817 1.00 46.38 71 SER A CA 1
ATOM 598 C C . SER A 1 71 ? 18.225 -2.959 9.109 1.00 46.38 71 SER A C 1
ATOM 600 O O . SER A 1 71 ? 17.730 -2.431 8.117 1.00 46.38 71 SER A O 1
ATOM 602 N N . GLU A 1 72 ? 19.398 -2.656 9.678 1.00 38.62 72 GLU A N 1
ATOM 603 C CA . GLU A 1 72 ? 20.421 -1.641 9.343 1.00 38.62 72 GLU A CA 1
ATOM 604 C C . GLU A 1 72 ? 20.302 -0.272 10.033 1.00 38.62 72 GLU A C 1
ATOM 606 O O . GLU A 1 72 ? 19.453 0.567 9.654 1.00 38.62 72 GLU A O 1
#

Organism: Oesophagostomum dentatum (NCBI:txid61180)

pLDDT: mean 82.65, std 15.74, range [38.62, 96.06]